Protein AF-A0A923U531-F1 (afdb_monomer)

Mean predicted aligned error: 13.04 Å

Foldseek 3Di:
DDDDDDDDDDDDDDDDDDDPDPDDDDDPDDDPPPVDQLLVVADDFAFFDAADPQFPQWPDWDDDTQAIETAGQQDDPVCDPVNVVVVVVVVVVVVCCCCVPVVDYDDPQSNVRHHHYWYQPQRCGVQWHPDHPPDPDGRTTDGDD

Solvent-accessible surface area (backbone atoms only — not comparable to full-atom values): 9184 Å² total; per-residue (Å²): 142,83,88,83,84,89,80,84,82,87,76,86,86,80,86,78,83,75,77,81,72,75,79,78,86,79,76,76,82,88,65,89,74,72,84,74,60,52,51,82,80,44,76,89,77,67,78,22,86,41,75,73,88,84,49,93,55,56,71,46,73,50,78,51,68,54,35,30,43,33,30,14,85,43,61,54,80,87,67,41,70,64,57,53,50,55,49,44,53,53,51,50,54,54,50,47,43,39,36,74,70,72,21,48,74,73,53,77,43,36,72,71,39,17,25,45,68,38,31,40,37,22,6,62,30,76,55,59,37,90,48,58,53,81,50,96,69,56,83,59,36,54,74,76,130

Structure (mmCIF, N/CA/C/O backbone):
data_AF-A0A923U531-F1
#
_entry.id   AF-A0A923U531-F1
#
loop_
_atom_site.group_PDB
_atom_site.id
_atom_site.type_symbol
_atom_site.label_atom_id
_atom_site.label_alt_id
_atom_site.label_comp_id
_atom_site.label_asym_id
_atom_site.label_entity_id
_atom_site.label_seq_id
_atom_site.pdbx_PDB_ins_code
_atom_site.Cartn_x
_atom_site.Cartn_y
_atom_site.Cartn_z
_atom_site.occupancy
_atom_site.B_iso_or_equiv
_atom_site.auth_seq_id
_atom_site.auth_comp_id
_atom_site.auth_asym_id
_atom_site.auth_atom_id
_atom_site.pdbx_PDB_model_num
ATOM 1 N N . MET A 1 1 ? 35.991 12.040 103.157 1.00 43.31 1 MET A N 1
ATOM 2 C CA . MET A 1 1 ? 36.459 12.701 101.917 1.00 43.31 1 MET A CA 1
ATOM 3 C C . MET A 1 1 ? 36.101 11.845 100.710 1.00 43.31 1 MET A C 1
ATOM 5 O O . MET A 1 1 ? 36.665 10.768 100.588 1.00 43.31 1 MET A O 1
ATOM 9 N N . LYS A 1 2 ? 35.185 12.307 99.848 1.00 39.16 2 LYS A N 1
ATOM 10 C CA . LYS A 1 2 ? 35.191 12.125 98.379 1.00 39.16 2 LYS A CA 1
ATOM 11 C C . LYS A 1 2 ? 33.987 12.882 97.801 1.00 39.16 2 LYS A C 1
ATOM 13 O O . LYS A 1 2 ? 32.860 12.679 98.233 1.00 39.16 2 LYS A O 1
ATOM 18 N N . LYS A 1 3 ? 34.293 13.843 96.927 1.00 40.81 3 LYS A N 1
ATOM 19 C CA . LYS A 1 3 ? 33.394 14.834 96.319 1.00 40.81 3 LYS A CA 1
ATOM 20 C C . LYS A 1 3 ? 32.549 14.170 95.227 1.00 40.81 3 LYS A C 1
ATOM 22 O O . LYS A 1 3 ? 33.110 13.431 94.423 1.00 40.81 3 LYS A O 1
ATOM 27 N N . ILE A 1 4 ? 31.254 14.476 95.163 1.00 44.94 4 ILE A N 1
ATOM 28 C CA . ILE A 1 4 ? 30.408 14.179 93.998 1.00 44.94 4 ILE A CA 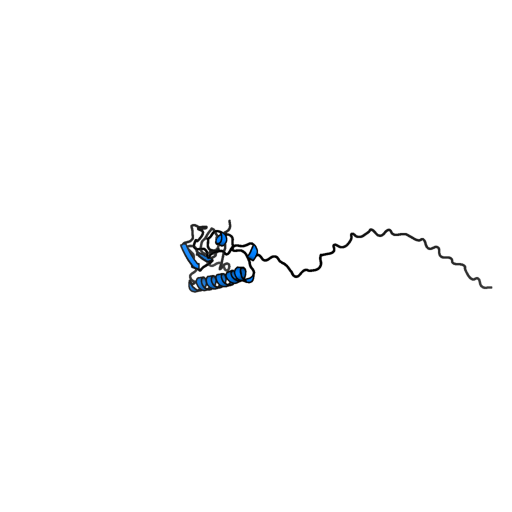1
ATOM 29 C C . ILE A 1 4 ? 30.135 15.506 93.292 1.00 44.94 4 ILE A C 1
ATOM 31 O O . ILE A 1 4 ? 29.686 16.474 93.903 1.00 44.94 4 ILE A O 1
ATOM 35 N N . ILE A 1 5 ? 30.533 15.544 92.025 1.00 45.84 5 ILE A N 1
ATOM 36 C CA . ILE A 1 5 ? 30.546 16.703 91.136 1.00 45.84 5 ILE A CA 1
ATOM 37 C C . ILE A 1 5 ? 29.148 16.887 90.540 1.00 45.84 5 ILE A C 1
ATOM 39 O O . ILE A 1 5 ? 28.542 15.940 90.045 1.00 45.84 5 ILE A O 1
ATOM 43 N N . LEU A 1 6 ? 28.663 18.126 90.602 1.00 40.03 6 LEU A N 1
ATOM 44 C CA . LEU A 1 6 ? 27.442 18.607 89.970 1.00 40.03 6 LEU A CA 1
ATOM 45 C C . LEU A 1 6 ? 27.717 18.826 88.473 1.00 40.03 6 LEU A C 1
ATOM 47 O O . LEU A 1 6 ? 28.625 19.582 88.131 1.00 40.03 6 LEU A O 1
ATOM 51 N N . GLN A 1 7 ? 26.939 18.207 87.584 1.00 46.12 7 GLN A N 1
ATOM 52 C CA . GLN A 1 7 ? 27.017 18.475 86.146 1.00 46.12 7 GLN A CA 1
ATOM 53 C C . GLN A 1 7 ? 25.605 18.579 85.563 1.00 46.12 7 GLN A C 1
ATOM 55 O O . GLN A 1 7 ? 24.989 17.585 85.193 1.00 46.12 7 GLN A O 1
ATOM 60 N N . PHE A 1 8 ? 25.081 19.806 85.519 1.00 40.81 8 PHE A N 1
ATOM 61 C CA . PHE A 1 8 ? 23.862 20.143 84.785 1.00 40.81 8 PHE A CA 1
ATOM 62 C C . PHE A 1 8 ? 24.255 20.583 83.373 1.00 40.81 8 PHE A C 1
ATOM 64 O O . PHE A 1 8 ? 24.895 21.615 83.182 1.00 40.81 8 PHE A O 1
ATOM 71 N N . CYS A 1 9 ? 23.912 19.761 82.384 1.00 39.41 9 CYS A N 1
ATOM 72 C CA . CYS A 1 9 ? 24.160 20.026 80.974 1.00 39.41 9 CYS A CA 1
ATOM 73 C C . CYS A 1 9 ? 23.045 20.932 80.425 1.00 39.41 9 CYS A C 1
ATOM 75 O O . CYS A 1 9 ? 21.890 20.519 80.331 1.00 39.41 9 CYS A O 1
ATOM 77 N N . PHE A 1 10 ? 23.389 22.177 80.089 1.00 41.97 10 PHE A N 1
ATOM 78 C CA . PHE A 1 10 ? 22.538 23.081 79.314 1.00 41.97 10 PHE A CA 1
ATOM 79 C C . PHE A 1 10 ? 22.422 22.543 77.881 1.00 41.97 10 PHE A C 1
ATOM 81 O O . PHE A 1 10 ? 23.427 22.456 77.178 1.00 41.97 10 PHE A O 1
ATOM 88 N N . SER A 1 11 ? 21.213 22.208 77.431 1.00 45.50 11 SER A N 1
ATOM 89 C CA . SER A 1 11 ? 20.944 21.895 76.023 1.00 45.50 11 SER A CA 1
ATOM 90 C C . SER A 1 11 ? 20.055 22.981 75.414 1.00 45.50 11 SER A C 1
ATOM 92 O O . SER A 1 11 ? 18.905 23.169 75.802 1.00 45.50 11 SER A O 1
ATOM 94 N N . LEU A 1 12 ? 20.639 23.738 74.478 1.00 43.97 12 LEU A N 1
ATOM 95 C CA . LEU A 1 12 ? 19.958 24.700 73.612 1.00 43.97 12 LEU A CA 1
ATOM 96 C C . LEU A 1 12 ? 18.953 23.966 72.708 1.00 43.97 12 LEU A C 1
ATOM 98 O O . LEU A 1 12 ? 19.343 23.092 71.934 1.00 43.97 12 LEU A O 1
ATOM 102 N N . LEU A 1 13 ? 17.683 24.372 72.739 1.00 44.56 13 LEU A N 1
ATOM 103 C CA . LEU A 1 13 ? 16.684 23.956 71.753 1.00 44.56 13 LEU A CA 1
ATOM 104 C C . LEU A 1 13 ? 16.818 24.839 70.499 1.00 44.56 13 LEU A C 1
ATOM 106 O O . LEU A 1 13 ? 16.448 26.010 70.518 1.00 44.56 13 LEU A O 1
ATOM 110 N N . SER A 1 14 ? 17.346 24.288 69.405 1.00 50.12 14 SER A N 1
ATOM 111 C CA . SER A 1 14 ? 17.268 24.917 68.078 1.00 50.12 14 SER A CA 1
ATOM 112 C C . SER A 1 14 ? 15.999 24.436 67.374 1.00 50.12 14 SER A C 1
ATOM 114 O O . SER A 1 14 ? 15.865 23.249 67.084 1.00 50.12 14 SER A O 1
ATOM 116 N N . ILE A 1 15 ? 15.057 25.344 67.113 1.00 50.84 15 ILE A N 1
ATOM 117 C CA . ILE A 1 15 ? 13.842 25.053 66.341 1.00 50.84 15 ILE A CA 1
ATOM 118 C C . ILE A 1 15 ? 14.186 25.207 64.856 1.00 50.84 15 ILE A C 1
ATOM 120 O O . ILE A 1 15 ? 14.288 26.322 64.350 1.00 50.84 15 ILE A O 1
ATOM 124 N N . PHE A 1 16 ? 14.363 24.091 64.149 1.00 50.97 16 PHE A N 1
ATOM 125 C CA . PHE A 1 16 ? 14.401 24.085 62.688 1.00 50.97 16 PHE A CA 1
ATOM 126 C C . PHE A 1 16 ? 12.967 24.145 62.157 1.00 50.97 16 PHE A C 1
ATOM 128 O O . PHE A 1 16 ? 12.179 23.220 62.349 1.00 50.97 16 PHE A O 1
ATOM 135 N N . THR A 1 17 ? 12.618 25.233 61.478 1.00 52.94 17 THR A N 1
ATOM 136 C CA . THR A 1 17 ? 11.417 25.298 60.643 1.00 52.94 17 THR A CA 1
ATOM 137 C C . THR A 1 17 ? 11.677 24.466 59.389 1.00 52.94 17 THR A C 1
ATOM 139 O O . THR A 1 17 ? 12.433 24.864 58.506 1.00 52.94 17 THR A O 1
ATOM 142 N N . LEU A 1 18 ? 11.087 23.271 59.321 1.00 56.66 18 LEU A N 1
ATOM 143 C CA . LEU A 1 18 ? 11.082 22.469 58.101 1.00 56.66 18 LEU A CA 1
ATOM 144 C C . LEU A 1 18 ? 10.192 23.163 57.066 1.00 56.66 18 LEU A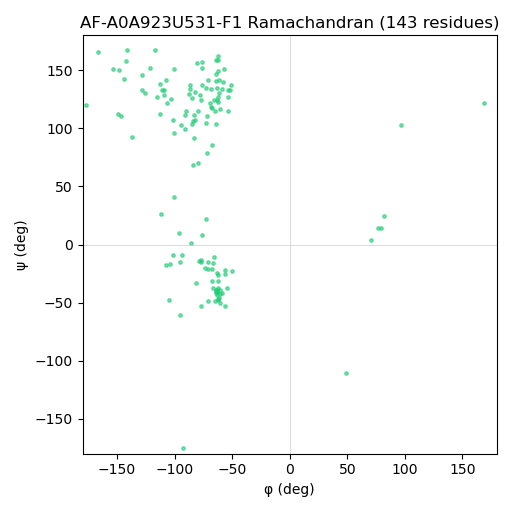 C 1
ATOM 146 O O . LEU A 1 18 ? 9.009 23.399 57.309 1.00 56.66 18 LEU A O 1
ATOM 150 N N . ALA A 1 19 ? 10.775 23.493 55.915 1.00 54.94 19 ALA A N 1
ATOM 151 C CA . ALA A 1 19 ? 10.043 23.954 54.747 1.00 54.94 19 ALA A CA 1
ATOM 152 C C . ALA A 1 19 ? 8.944 22.937 54.398 1.00 54.94 19 ALA A C 1
ATOM 154 O O . ALA A 1 19 ? 9.217 21.745 54.249 1.00 54.94 19 ALA A O 1
ATOM 155 N N . GLN A 1 20 ? 7.703 23.410 54.277 1.00 57.22 20 GLN A N 1
ATOM 156 C CA . GLN A 1 20 ? 6.578 22.596 53.840 1.00 57.22 20 GLN A CA 1
ATOM 157 C C . GLN A 1 20 ? 6.837 22.148 52.398 1.00 57.22 20 GLN A C 1
ATOM 159 O O . GLN A 1 20 ? 6.723 22.929 51.454 1.00 57.22 20 GLN A O 1
ATOM 164 N N . THR A 1 21 ? 7.233 20.889 52.233 1.00 62.19 21 THR A N 1
ATOM 165 C CA . THR A 1 21 ? 7.316 20.251 50.925 1.00 62.19 21 THR A CA 1
ATOM 166 C C . THR A 1 21 ? 5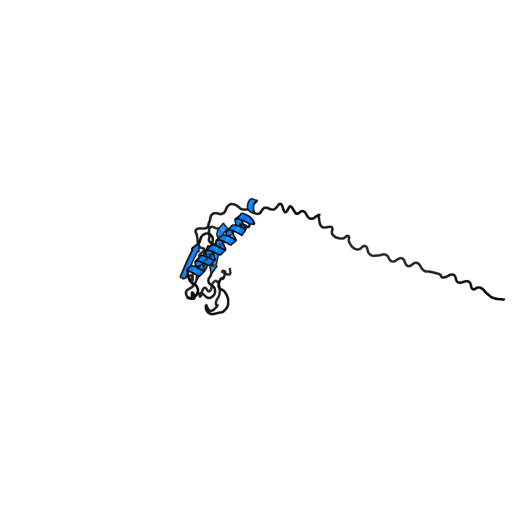.909 20.209 50.334 1.00 62.19 21 THR A C 1
ATOM 168 O O . THR A 1 21 ? 4.951 19.803 50.994 1.00 62.19 21 THR A O 1
ATOM 171 N N . GLY A 1 22 ? 5.767 20.719 49.107 1.00 70.06 22 GLY A N 1
ATOM 172 C CA . GLY A 1 22 ? 4.485 20.798 48.411 1.00 70.06 22 GLY A CA 1
ATOM 173 C C . GLY A 1 22 ? 3.769 19.449 48.416 1.00 70.06 22 GLY A C 1
ATOM 174 O O . GLY A 1 22 ? 4.394 18.405 48.226 1.00 70.06 22 GLY A O 1
ATOM 175 N N . ASN A 1 23 ? 2.460 19.474 48.672 1.00 75.44 23 ASN A N 1
ATOM 176 C CA . ASN A 1 23 ? 1.651 18.263 48.758 1.00 75.44 23 ASN A CA 1
ATOM 177 C C . ASN A 1 23 ? 1.855 17.388 47.506 1.00 75.44 23 ASN A C 1
ATOM 179 O O . ASN A 1 23 ? 1.775 17.912 46.391 1.00 75.44 23 ASN A O 1
ATOM 183 N N . PRO A 1 24 ? 2.081 16.070 47.655 1.00 79.38 24 PRO A N 1
ATOM 184 C CA . PRO A 1 24 ? 2.218 15.181 46.512 1.00 79.38 24 PRO A CA 1
ATOM 185 C C . PRO A 1 24 ? 0.948 15.226 45.659 1.00 79.38 24 PRO A C 1
ATOM 187 O O . PRO A 1 24 ? -0.170 15.150 46.179 1.00 79.38 24 PRO A O 1
ATOM 190 N N . TYR A 1 25 ? 1.126 15.341 44.342 1.00 80.06 25 TYR A N 1
ATOM 191 C CA . TYR A 1 25 ? 0.021 15.263 43.395 1.00 80.06 25 TYR A CA 1
ATOM 192 C C . TYR A 1 25 ? -0.659 13.895 43.524 1.00 80.06 25 TYR A C 1
ATOM 194 O O . TYR A 1 25 ? -0.041 12.854 43.290 1.00 80.06 25 TYR A O 1
ATOM 202 N N . LYS A 1 26 ? -1.933 13.890 43.929 1.00 85.94 26 LYS A N 1
ATOM 203 C CA . LYS A 1 26 ? -2.732 12.667 44.024 1.00 85.94 26 LYS A CA 1
ATOM 204 C C . LYS A 1 26 ? -3.319 12.358 42.656 1.00 85.94 26 LYS A C 1
ATOM 206 O O . LYS A 1 26 ? -4.265 13.015 42.226 1.00 85.94 26 LYS A O 1
ATOM 211 N N . TRP A 1 27 ? -2.768 11.346 41.994 1.00 83.19 27 TRP A N 1
ATOM 212 C CA . TRP A 1 27 ? -3.382 10.782 40.799 1.00 83.19 27 TRP A CA 1
ATOM 213 C C . TRP A 1 27 ? -4.798 10.285 41.126 1.00 83.19 27 TRP A C 1
ATOM 215 O O . TRP A 1 27 ? -5.004 9.707 42.200 1.00 83.19 27 TRP A O 1
ATOM 225 N N . PRO A 1 28 ? -5.782 10.495 40.236 1.00 83.06 28 PRO A N 1
ATOM 226 C CA . PRO A 1 28 ? -7.085 9.865 40.386 1.00 83.06 28 PRO A CA 1
ATOM 227 C C . PRO A 1 28 ? -6.924 8.342 40.438 1.00 83.06 28 PRO A C 1
ATOM 229 O O . PRO A 1 28 ? -5.992 7.782 39.855 1.00 83.06 28 PRO A O 1
ATOM 232 N N . ALA A 1 29 ? -7.840 7.669 41.138 1.00 84.00 29 ALA A N 1
ATOM 233 C CA . ALA A 1 29 ? -7.867 6.213 41.167 1.00 84.00 29 ALA A CA 1
ATOM 234 C C . ALA A 1 29 ? -7.905 5.673 39.731 1.00 84.00 29 ALA A C 1
ATOM 236 O O . ALA A 1 29 ? -8.678 6.163 38.902 1.00 84.00 29 ALA A O 1
ATOM 237 N N . TYR A 1 30 ? -7.054 4.685 39.440 1.00 76.44 30 TYR A N 1
ATOM 238 C CA . TYR A 1 30 ? -7.016 4.043 38.132 1.00 76.44 30 TYR A CA 1
ATOM 239 C C . TYR A 1 30 ? -8.419 3.546 37.771 1.00 76.44 30 TYR A C 1
ATOM 241 O O . TYR A 1 30 ? -8.975 2.674 38.438 1.00 76.44 30 TYR A O 1
ATOM 249 N N . SER A 1 31 ? -8.995 4.129 36.722 1.00 76.00 31 SER A N 1
ATOM 250 C CA . SER A 1 31 ? -10.247 3.667 36.141 1.00 76.00 31 SER A CA 1
ATOM 251 C C . SER A 1 31 ? -9.902 2.868 34.886 1.00 76.00 31 SER A C 1
ATOM 253 O O . SER A 1 31 ? -9.527 3.473 33.879 1.00 76.00 31 SER A O 1
ATOM 255 N N . PRO A 1 32 ? -10.035 1.529 34.898 1.00 70.50 32 PRO A N 1
ATOM 256 C CA . PRO A 1 32 ? -9.832 0.706 33.702 1.00 70.50 32 PRO A CA 1
ATOM 257 C C . PRO A 1 32 ? -10.890 0.981 32.625 1.00 70.50 32 PRO A C 1
ATOM 259 O O . PRO A 1 32 ? -10.753 0.553 31.482 1.00 70.50 32 PRO A O 1
ATOM 262 N N . ASN A 1 33 ? -11.944 1.723 32.973 1.00 64.81 33 ASN A N 1
ATOM 263 C CA . ASN A 1 33 ? -12.993 2.132 32.060 1.00 64.81 33 ASN A CA 1
ATOM 264 C C . ASN A 1 33 ? -12.516 3.331 31.234 1.00 64.81 33 ASN A C 1
ATOM 266 O O . ASN A 1 33 ? -13.007 4.450 31.402 1.00 64.81 33 ASN A O 1
ATOM 270 N N . VAL A 1 34 ? -11.570 3.100 30.323 1.00 61.12 34 VAL A N 1
ATOM 271 C CA . VAL A 1 34 ? -11.330 4.015 29.205 1.00 61.12 34 VAL A CA 1
ATOM 272 C C . VAL A 1 34 ? -12.570 3.934 28.313 1.00 61.12 34 VAL A C 1
ATOM 274 O O . VAL A 1 34 ? -12.640 3.141 27.383 1.00 61.12 34 VAL A O 1
ATOM 277 N N . ARG A 1 35 ? -13.604 4.721 28.633 1.00 63.03 35 ARG A N 1
ATOM 278 C CA . ARG A 1 35 ? -14.885 4.769 27.900 1.00 63.03 35 ARG A CA 1
ATOM 279 C C . ARG A 1 35 ? -14.772 5.464 26.536 1.00 63.03 35 ARG A C 1
ATOM 281 O O . ARG A 1 35 ? -15.756 5.993 26.034 1.00 63.03 35 ARG A O 1
ATOM 288 N N . TYR A 1 36 ? -13.578 5.531 25.957 1.00 68.62 36 TYR A N 1
ATOM 289 C CA . TYR A 1 36 ? -13.363 6.198 24.684 1.00 68.62 36 TYR A CA 1
ATOM 290 C C . TYR A 1 36 ? -13.298 5.158 23.568 1.00 68.62 36 TYR A C 1
ATOM 292 O O . TYR A 1 36 ? -12.264 4.541 23.317 1.00 68.62 36 TYR A O 1
ATOM 300 N N . ASN A 1 37 ? -14.438 4.946 22.917 1.00 72.88 37 ASN A N 1
ATOM 301 C CA . ASN A 1 37 ? -14.556 4.061 21.772 1.00 72.88 37 ASN A CA 1
ATOM 302 C C . ASN A 1 37 ? -14.400 4.874 20.482 1.00 72.88 37 ASN A C 1
ATOM 304 O O . ASN A 1 37 ? -15.330 5.546 20.038 1.00 72.88 37 ASN A O 1
ATOM 308 N N . PHE A 1 38 ? -13.230 4.791 19.845 1.00 71.25 38 PHE A N 1
ATOM 309 C CA . PHE A 1 38 ? -12.955 5.484 18.579 1.00 71.25 38 PHE A CA 1
ATOM 310 C C . PHE A 1 38 ? -13.956 5.133 17.462 1.00 71.25 38 PHE A C 1
ATOM 312 O O . PHE A 1 38 ? -14.128 5.923 16.532 1.00 71.25 38 PHE A O 1
ATOM 319 N N . LYS A 1 39 ? -14.652 3.990 17.552 1.00 72.69 39 LYS A N 1
ATOM 320 C CA . LYS A 1 39 ? -15.676 3.584 16.576 1.00 72.69 39 LYS A CA 1
ATOM 321 C C . LYS A 1 39 ? -16.909 4.485 16.614 1.00 72.69 39 LYS A C 1
ATOM 323 O O . LYS A 1 39 ? -17.514 4.701 15.576 1.00 72.69 39 LYS A O 1
ATOM 328 N N . GLU A 1 40 ? -17.258 5.045 17.771 1.00 78.50 40 GLU A N 1
ATOM 329 C CA . GLU A 1 40 ? -18.440 5.911 17.920 1.00 78.50 40 GLU A CA 1
ATOM 330 C C . GLU A 1 40 ? -18.264 7.270 17.234 1.00 78.50 40 GLU A C 1
ATOM 332 O O . GLU A 1 40 ? -19.243 7.932 16.902 1.00 78.50 40 GLU A O 1
ATOM 337 N N . GLN A 1 41 ? -17.018 7.683 16.991 1.00 76.81 41 GLN A N 1
ATOM 338 C CA . GLN A 1 41 ? -16.695 8.977 16.384 1.00 76.81 41 GLN A CA 1
ATOM 339 C C . GLN A 1 41 ? -16.353 8.883 14.897 1.00 76.81 41 GLN A C 1
ATOM 341 O O . GLN A 1 41 ? -16.191 9.908 14.237 1.00 76.81 41 GLN A O 1
ATOM 346 N N . ASN A 1 42 ? -16.210 7.669 14.364 1.00 72.25 42 ASN A N 1
ATOM 347 C CA . ASN A 1 42 ? -15.781 7.454 12.992 1.00 72.25 42 ASN A CA 1
ATOM 348 C C . ASN A 1 42 ? -16.895 6.788 12.183 1.00 72.25 42 ASN A C 1
ATOM 350 O O . ASN A 1 42 ? -17.380 5.730 12.579 1.00 72.25 42 ASN A O 1
ATOM 354 N N . PRO A 1 43 ? -17.284 7.355 11.029 1.00 76.31 43 PRO A N 1
ATOM 355 C CA . PRO A 1 43 ? -18.251 6.708 10.162 1.00 76.31 43 PRO A CA 1
ATOM 356 C C . PRO A 1 43 ? -17.691 5.389 9.617 1.00 76.31 43 PRO A C 1
ATOM 358 O O . PRO A 1 43 ? -16.475 5.176 9.530 1.00 76.31 43 PRO A O 1
ATOM 361 N N . ASN A 1 44 ? -18.590 4.510 9.180 1.00 81.12 44 ASN A N 1
ATOM 362 C CA . ASN A 1 44 ? -18.195 3.370 8.367 1.00 81.12 44 ASN A CA 1
ATOM 363 C C . ASN A 1 44 ? -17.643 3.892 7.037 1.00 81.12 44 ASN A C 1
ATOM 365 O O . ASN A 1 44 ? -18.359 4.507 6.250 1.00 81.12 44 ASN A O 1
ATOM 369 N N . PHE A 1 45 ? -16.354 3.663 6.803 1.00 82.25 45 PHE A N 1
ATOM 370 C CA . PHE A 1 45 ? -15.708 4.010 5.545 1.00 82.25 45 PHE A CA 1
ATOM 371 C C . PHE A 1 45 ? -15.895 2.859 4.560 1.00 82.25 45 PHE A C 1
ATOM 373 O O . PHE A 1 45 ? -15.685 1.697 4.916 1.00 82.25 45 PHE A O 1
ATOM 380 N N . VAL A 1 46 ? -16.282 3.192 3.333 1.00 88.88 46 VAL A N 1
ATOM 381 C CA . VAL A 1 46 ? -16.312 2.246 2.215 1.00 88.88 46 VAL A CA 1
ATOM 382 C C . VAL A 1 46 ? -14.896 1.996 1.705 1.00 88.88 46 VAL A C 1
ATOM 384 O O . VAL A 1 46 ? -14.033 2.870 1.818 1.00 88.88 46 VAL A O 1
ATOM 387 N N . GLU A 1 47 ? -14.654 0.811 1.140 1.00 90.94 47 GLU A N 1
ATOM 388 C CA . GLU A 1 47 ? -13.355 0.519 0.538 1.00 90.94 47 GLU A CA 1
ATOM 389 C C . GLU A 1 47 ? -13.084 1.504 -0.622 1.00 90.94 47 GLU A C 1
ATOM 391 O O . GL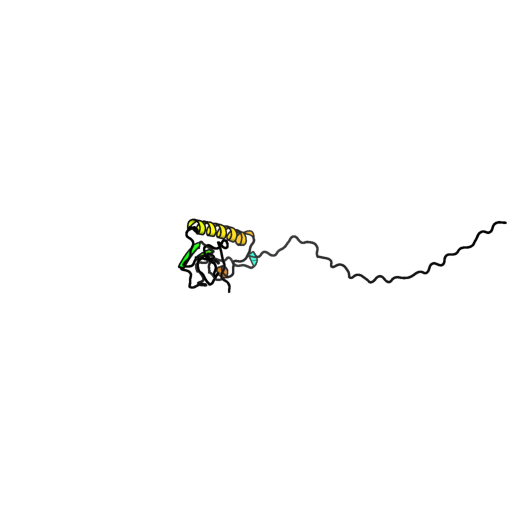U A 1 47 ? -13.953 1.715 -1.476 1.00 90.94 47 GLU A O 1
ATOM 396 N N . PRO A 1 48 ? -11.904 2.145 -0.660 1.00 93.12 48 PRO A N 1
ATOM 397 C CA . PRO A 1 48 ? -11.599 3.158 -1.659 1.00 93.12 48 PRO A CA 1
ATOM 398 C C . PRO A 1 48 ? -11.409 2.559 -3.058 1.00 93.12 48 PRO A C 1
ATOM 400 O O . PRO A 1 48 ? -10.780 1.518 -3.241 1.00 93.12 48 PRO A O 1
ATOM 403 N N . THR A 1 49 ? -11.905 3.266 -4.076 1.00 92.81 49 THR A N 1
ATOM 404 C CA . THR A 1 49 ? -11.810 2.840 -5.484 1.00 92.81 49 THR A CA 1
ATOM 405 C C . THR A 1 49 ? -10.761 3.604 -6.282 1.00 92.81 49 THR A C 1
ATOM 407 O O . THR A 1 49 ? -10.345 3.134 -7.344 1.00 92.81 49 THR A O 1
ATOM 410 N N . LYS A 1 50 ? -10.299 4.754 -5.777 1.00 94.62 50 LYS A N 1
ATOM 411 C CA . LYS A 1 50 ? -9.376 5.651 -6.480 1.00 94.62 50 LYS A CA 1
ATOM 412 C C . LYS A 1 50 ? -7.943 5.472 -5.992 1.00 94.62 50 LYS A C 1
ATOM 414 O O . LYS A 1 50 ? -7.706 5.175 -4.824 1.00 94.62 50 LYS A O 1
ATOM 419 N N . ASN A 1 51 ? -6.989 5.737 -6.874 1.00 92.75 51 ASN A N 1
ATOM 420 C CA . ASN A 1 51 ? -5.577 5.862 -6.526 1.00 92.75 51 ASN A CA 1
ATOM 421 C C . ASN A 1 51 ? -5.178 7.328 -6.663 1.00 92.75 51 ASN A C 1
ATOM 423 O O . ASN A 1 51 ? -5.523 7.977 -7.651 1.00 92.75 51 ASN A O 1
ATOM 427 N N . LEU A 1 52 ? -4.487 7.866 -5.660 1.00 90.25 52 LEU A N 1
ATOM 428 C CA . LEU A 1 52 ? -4.012 9.242 -5.709 1.00 90.25 52 LEU A CA 1
ATOM 429 C C . LEU A 1 52 ? -2.759 9.306 -6.590 1.00 90.25 52 LEU A C 1
ATOM 431 O O . LEU A 1 52 ? -1.816 8.529 -6.408 1.00 90.25 52 LEU A O 1
ATOM 435 N N . ASN A 1 53 ? -2.749 10.214 -7.569 1.00 88.69 53 ASN A N 1
ATOM 436 C CA . ASN A 1 53 ? -1.605 10.380 -8.458 1.00 88.69 53 ASN A CA 1
ATOM 437 C C . ASN A 1 53 ? -0.538 11.289 -7.837 1.00 88.69 53 ASN A C 1
ATOM 439 O O . ASN A 1 53 ? -0.311 12.407 -8.284 1.00 88.69 53 ASN A O 1
ATOM 44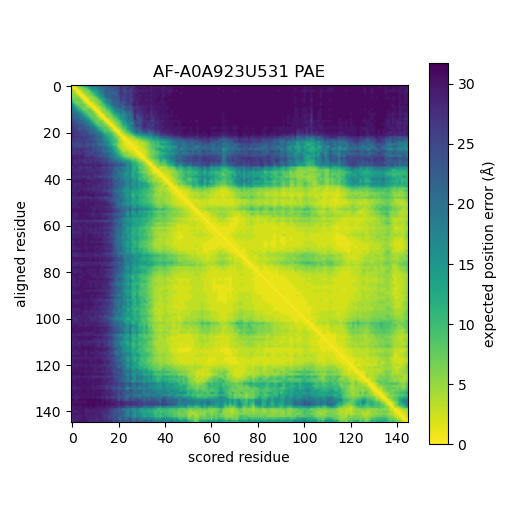3 N N . ASP A 1 54 ? 0.099 10.797 -6.782 1.00 86.19 54 ASP A N 1
ATOM 444 C CA . ASP A 1 54 ? 1.107 11.547 -6.030 1.00 86.19 54 ASP A CA 1
ATOM 445 C C . ASP A 1 54 ? 2.480 11.613 -6.713 1.00 86.19 54 ASP A C 1
ATOM 447 O O . ASP A 1 54 ? 3.358 12.352 -6.277 1.00 86.19 54 ASP A O 1
ATOM 451 N N . CYS A 1 55 ? 2.707 10.790 -7.739 1.00 87.12 55 CYS A N 1
ATOM 452 C CA . CYS A 1 55 ? 4.020 10.638 -8.341 1.00 87.12 55 CYS A CA 1
ATOM 453 C C . CYS A 1 55 ? 3.913 10.314 -9.834 1.00 87.12 55 CYS A C 1
ATOM 455 O O . CYS A 1 55 ? 3.481 9.213 -10.185 1.00 87.12 55 CYS A O 1
ATOM 457 N N . PRO A 1 56 ? 4.327 11.233 -10.724 1.00 88.75 56 PRO A N 1
ATOM 458 C CA . PRO A 1 56 ? 4.153 11.069 -12.168 1.00 88.75 56 PRO A CA 1
ATOM 459 C C . PRO A 1 56 ? 5.059 9.989 -12.778 1.00 88.75 56 PRO A C 1
ATOM 461 O O . PRO A 1 56 ? 4.826 9.559 -13.899 1.00 88.75 56 PRO A O 1
ATOM 464 N N . GLN A 1 57 ? 6.090 9.543 -12.056 1.00 89.56 57 GLN A N 1
ATOM 465 C CA . GLN A 1 57 ? 7.056 8.537 -12.517 1.00 89.56 57 GLN A CA 1
ATOM 466 C C . GLN A 1 57 ? 6.603 7.090 -12.278 1.00 89.56 57 GLN A C 1
ATOM 468 O O . GLN A 1 57 ? 7.361 6.158 -12.555 1.00 89.56 57 GLN A O 1
ATOM 473 N N . VAL A 1 58 ? 5.405 6.883 -11.723 1.00 92.25 58 VAL A N 1
ATOM 474 C CA . VAL A 1 58 ? 4.856 5.539 -11.535 1.00 92.25 58 VAL A CA 1
ATOM 475 C C . VAL A 1 58 ? 4.589 4.912 -12.897 1.00 92.25 58 VAL A C 1
ATOM 477 O O . VAL A 1 58 ? 3.850 5.464 -13.706 1.00 92.25 58 VAL A O 1
ATOM 480 N N . VAL A 1 59 ? 5.179 3.740 -13.129 1.00 92.75 59 VAL A N 1
ATOM 481 C CA . VAL A 1 59 ? 5.023 2.977 -14.379 1.00 92.75 59 VAL A CA 1
ATOM 482 C C . VAL A 1 59 ? 4.162 1.733 -14.201 1.00 92.75 59 VAL A C 1
ATOM 484 O O . VAL A 1 59 ? 3.700 1.161 -15.183 1.00 92.75 59 VAL A O 1
ATOM 487 N N . GLY A 1 60 ? 3.961 1.288 -12.960 1.00 92.31 60 GLY A N 1
ATOM 488 C CA . GLY A 1 60 ? 3.156 0.115 -12.665 1.00 92.31 60 GLY A CA 1
ATOM 489 C C . GLY A 1 60 ? 2.546 0.167 -11.275 1.00 92.31 60 GLY A C 1
ATOM 490 O O . GLY A 1 60 ? 3.088 0.783 -10.351 1.00 92.31 60 GLY A O 1
ATOM 491 N N . GLU A 1 61 ? 1.390 -0.475 -11.156 1.00 94.62 61 GLU A N 1
ATOM 492 C CA . GLU A 1 61 ? 0.639 -0.557 -9.916 1.00 94.62 61 GLU A CA 1
ATOM 493 C C . GLU A 1 61 ? -0.149 -1.865 -9.804 1.00 94.62 61 GLU A C 1
ATOM 495 O O . GLU A 1 61 ? -0.588 -2.433 -10.803 1.00 94.62 61 GLU A O 1
ATOM 500 N N . VAL A 1 62 ? -0.339 -2.329 -8.570 1.00 95.19 62 VAL A N 1
ATOM 501 C CA . VAL A 1 62 ? -1.256 -3.415 -8.207 1.00 95.19 62 VAL A CA 1
ATOM 502 C C . VAL A 1 62 ? -2.179 -2.897 -7.119 1.00 95.19 62 VAL A C 1
ATOM 504 O O . VAL A 1 62 ? -1.728 -2.334 -6.124 1.00 95.19 62 VAL A O 1
ATOM 507 N N . ASN A 1 63 ? -3.476 -3.100 -7.307 1.00 95.31 63 ASN A N 1
ATOM 508 C CA . ASN A 1 63 ? -4.508 -2.623 -6.399 1.00 95.31 63 ASN A CA 1
ATOM 509 C C . ASN A 1 63 ? -5.149 -3.811 -5.697 1.00 95.31 63 ASN A C 1
ATOM 511 O O . ASN A 1 63 ? -5.531 -4.775 -6.358 1.00 95.31 63 ASN A O 1
ATOM 515 N N . ASP A 1 64 ? -5.308 -3.715 -4.382 1.00 95.88 64 ASP A N 1
ATOM 516 C CA . ASP A 1 64 ? -6.050 -4.700 -3.607 1.00 95.88 64 ASP A CA 1
ATOM 517 C C . ASP A 1 64 ? -6.753 -4.013 -2.436 1.00 95.88 64 ASP A C 1
ATOM 519 O O . ASP A 1 64 ? -6.118 -3.531 -1.492 1.00 95.88 64 ASP A O 1
ATOM 523 N N . ARG A 1 65 ? -8.086 -3.956 -2.519 1.00 94.69 65 ARG A N 1
ATOM 524 C CA . ARG A 1 65 ? -8.975 -3.383 -1.498 1.00 94.69 65 ARG A CA 1
ATOM 525 C C . ARG A 1 65 ? -8.507 -1.994 -1.035 1.00 94.69 65 ARG A C 1
ATOM 527 O O . ARG A 1 65 ? -8.569 -1.049 -1.823 1.00 94.69 65 ARG A O 1
ATOM 534 N N . TRP A 1 66 ? -8.029 -1.863 0.206 1.00 94.62 66 TRP A N 1
ATOM 535 C CA . TRP A 1 66 ? -7.645 -0.590 0.828 1.00 94.62 66 TRP A CA 1
ATOM 536 C C . TRP A 1 66 ? -6.276 -0.069 0.389 1.00 94.62 66 TRP A C 1
ATOM 538 O O . TRP A 1 66 ? -5.985 1.106 0.617 1.00 94.62 66 TRP A O 1
ATOM 548 N N . PHE A 1 67 ? -5.450 -0.900 -0.250 1.00 95.00 67 PHE A N 1
ATOM 549 C CA . PHE A 1 67 ? -4.063 -0.576 -0.569 1.00 95.00 67 PHE A CA 1
ATOM 550 C C . PHE A 1 67 ? -3.768 -0.636 -2.068 1.00 95.00 67 PHE A C 1
ATOM 552 O O . PHE A 1 67 ? -4.378 -1.378 -2.839 1.00 95.00 67 PHE A O 1
ATOM 559 N N . THR A 1 68 ? -2.794 0.165 -2.483 1.00 95.06 68 THR A N 1
ATOM 560 C CA . THR A 1 68 ? -2.190 0.114 -3.814 1.00 95.06 68 THR A CA 1
ATOM 561 C C . THR A 1 68 ? -0.678 0.027 -3.666 1.00 95.06 68 THR A C 1
ATOM 563 O O . THR A 1 68 ? -0.088 0.769 -2.882 1.00 95.06 68 THR A O 1
ATOM 566 N N . PHE A 1 69 ? -0.049 -0.888 -4.395 1.00 94.19 69 PHE A N 1
ATOM 567 C CA . PHE A 1 69 ? 1.399 -1.014 -4.475 1.00 94.19 69 PHE A CA 1
ATOM 568 C C . PHE A 1 69 ? 1.875 -0.433 -5.804 1.00 94.19 69 PHE A C 1
ATOM 570 O O . PHE A 1 69 ? 1.393 -0.858 -6.850 1.00 94.19 69 PHE A O 1
ATOM 577 N N . ARG A 1 70 ? 2.805 0.525 -5.786 1.00 93.38 70 ARG A N 1
ATOM 578 C CA . ARG A 1 70 ? 3.236 1.283 -6.973 1.00 93.38 70 ARG A CA 1
ATOM 579 C C . ARG A 1 70 ? 4.757 1.263 -7.118 1.00 93.38 70 ARG A C 1
ATOM 581 O O . ARG A 1 70 ? 5.479 1.279 -6.123 1.00 93.38 70 ARG A O 1
ATOM 588 N N . TRP A 1 71 ? 5.259 1.245 -8.350 1.00 92.19 71 TRP A N 1
ATOM 589 C CA . TRP A 1 71 ? 6.699 1.253 -8.638 1.00 92.19 71 TRP A CA 1
ATOM 590 C C . TRP A 1 71 ? 7.053 2.102 -9.862 1.00 92.19 71 TRP A C 1
ATOM 592 O O . TRP A 1 71 ? 6.219 2.365 -10.732 1.00 92.19 71 TRP A O 1
ATOM 602 N N . GLY A 1 72 ? 8.312 2.535 -9.912 1.00 90.75 72 GLY A N 1
ATOM 603 C CA . GLY A 1 72 ? 8.919 3.230 -11.044 1.00 90.75 72 GLY A CA 1
ATOM 604 C C . GLY A 1 72 ? 9.635 2.283 -12.011 1.00 90.75 72 GLY A C 1
ATOM 605 O O . GLY A 1 72 ? 9.598 1.060 -11.874 1.00 90.75 72 GLY A O 1
ATOM 606 N N . LYS A 1 73 ? 10.304 2.861 -13.013 1.00 90.25 73 LYS A N 1
ATOM 607 C CA . LYS A 1 73 ? 10.956 2.134 -14.121 1.00 90.25 73 LYS A CA 1
ATOM 608 C C . LYS A 1 73 ? 11.986 1.076 -13.701 1.00 90.25 73 LYS A C 1
ATOM 610 O O . LYS A 1 73 ? 12.204 0.128 -14.446 1.00 90.25 73 LYS A O 1
ATOM 615 N N . ASN A 1 74 ? 12.592 1.207 -12.522 1.00 88.38 74 ASN A N 1
ATOM 616 C CA . ASN A 1 74 ? 13.666 0.334 -12.045 1.00 88.38 74 ASN A CA 1
ATOM 617 C C . ASN A 1 74 ? 13.147 -0.723 -11.054 1.00 88.38 74 ASN A C 1
ATOM 619 O O . ASN A 1 74 ? 13.776 -0.991 -10.031 1.00 88.38 74 ASN A O 1
ATOM 623 N N . ARG A 1 75 ? 11.972 -1.317 -11.306 1.00 87.38 75 ARG A N 1
ATOM 624 C CA . ARG A 1 75 ? 11.478 -2.428 -10.478 1.00 87.38 75 ARG A CA 1
ATOM 625 C C . ARG A 1 75 ? 12.437 -3.614 -10.577 1.00 87.38 75 ARG A C 1
ATOM 627 O O . ARG A 1 75 ? 12.665 -4.159 -11.654 1.00 87.38 75 ARG A O 1
ATOM 634 N N . ARG A 1 76 ? 12.946 -4.055 -9.427 1.00 84.19 76 ARG A N 1
ATOM 635 C CA . ARG A 1 76 ? 13.833 -5.217 -9.342 1.00 84.19 76 ARG A CA 1
ATOM 636 C C . ARG A 1 76 ? 13.073 -6.506 -9.669 1.00 84.19 76 ARG A C 1
ATOM 638 O O . ARG A 1 76 ? 11.997 -6.750 -9.125 1.00 84.19 76 ARG A O 1
ATOM 645 N N . SER A 1 77 ? 13.659 -7.356 -10.512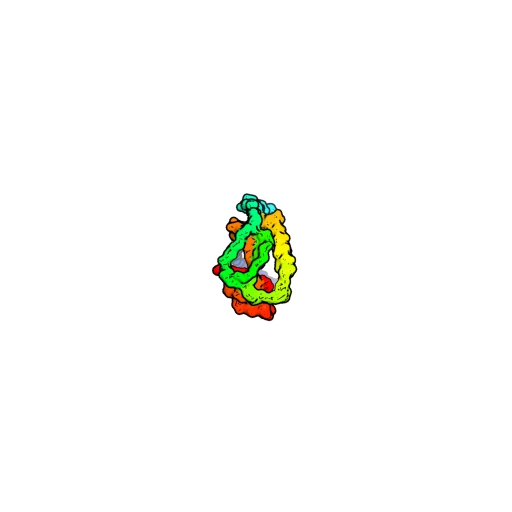 1.00 83.75 77 SER A N 1
ATOM 646 C CA . SER A 1 77 ? 13.053 -8.618 -10.977 1.00 83.75 77 SER A CA 1
ATOM 647 C C . SER A 1 77 ? 12.802 -9.638 -9.862 1.00 83.75 77 SER A C 1
ATOM 649 O O . SER A 1 77 ? 11.909 -10.471 -9.981 1.00 83.75 77 SER A O 1
ATOM 651 N N . THR A 1 78 ? 13.542 -9.555 -8.754 1.00 85.62 78 THR A N 1
ATOM 652 C CA . THR A 1 78 ? 13.325 -10.395 -7.564 1.00 85.62 78 THR A CA 1
ATOM 653 C C . THR A 1 78 ? 12.007 -10.088 -6.854 1.00 85.62 78 THR A C 1
ATOM 655 O O . THR A 1 78 ? 11.511 -10.920 -6.098 1.00 85.62 78 THR A O 1
ATOM 658 N N . ILE A 1 79 ? 11.433 -8.901 -7.076 1.00 87.06 79 ILE A N 1
ATOM 659 C CA . ILE A 1 79 ? 10.118 -8.525 -6.559 1.00 87.06 79 ILE A CA 1
ATOM 660 C C . ILE A 1 79 ? 9.072 -9.079 -7.522 1.00 87.06 79 ILE A C 1
ATOM 662 O O . ILE A 1 79 ? 8.726 -8.442 -8.520 1.00 87.06 79 ILE A O 1
ATOM 666 N N . SER A 1 80 ? 8.593 -10.288 -7.245 1.00 90.75 80 SER A N 1
ATOM 667 C CA . SER A 1 80 ? 7.562 -10.942 -8.050 1.00 90.75 80 SER A CA 1
ATOM 668 C C . SER A 1 80 ? 6.174 -10.356 -7.778 1.00 90.75 80 SER A C 1
ATOM 670 O O . SER A 1 80 ? 5.907 -9.813 -6.704 1.00 90.75 80 SER A O 1
ATOM 672 N N . ASP A 1 81 ? 5.255 -10.507 -8.733 1.00 91.94 81 ASP A N 1
ATOM 673 C CA . ASP A 1 81 ? 3.857 -10.097 -8.534 1.00 91.94 81 ASP A CA 1
ATOM 674 C C . ASP A 1 81 ? 3.193 -10.880 -7.393 1.00 91.94 81 ASP A C 1
ATOM 676 O O . ASP A 1 81 ? 2.365 -10.339 -6.663 1.00 91.94 81 ASP A O 1
ATOM 680 N N . LEU A 1 82 ? 3.607 -12.135 -7.179 1.00 93.50 82 LEU A N 1
ATOM 681 C CA . LEU A 1 82 ? 3.159 -12.941 -6.045 1.00 93.50 82 LEU A CA 1
ATOM 682 C C . LEU A 1 82 ? 3.601 -12.333 -4.707 1.00 93.50 82 LEU A C 1
ATOM 684 O O . LEU A 1 82 ? 2.806 -12.292 -3.772 1.00 93.50 82 LEU A O 1
ATOM 688 N N . ALA A 1 83 ? 4.836 -11.829 -4.615 1.00 92.25 83 ALA A N 1
ATOM 689 C CA . ALA A 1 83 ? 5.316 -11.157 -3.410 1.00 92.25 83 ALA A CA 1
ATOM 690 C C . ALA A 1 83 ? 4.501 -9.887 -3.118 1.00 92.25 83 ALA A C 1
ATOM 692 O O . ALA A 1 83 ? 4.081 -9.678 -1.981 1.00 92.25 83 ALA A O 1
ATOM 693 N N . ILE A 1 84 ? 4.211 -9.086 -4.151 1.00 93.75 84 ILE A N 1
ATOM 694 C CA . ILE A 1 84 ? 3.366 -7.886 -4.036 1.00 93.75 84 ILE A CA 1
ATOM 695 C C . ILE A 1 84 ? 1.951 -8.265 -3.585 1.00 93.75 84 ILE A C 1
ATOM 697 O O . ILE A 1 84 ? 1.409 -7.655 -2.666 1.00 93.75 84 ILE A O 1
ATOM 701 N N . LYS A 1 85 ? 1.359 -9.301 -4.184 1.00 95.38 85 LYS A N 1
ATOM 702 C CA . LYS A 1 85 ? 0.018 -9.771 -3.824 1.00 95.38 85 LYS A CA 1
ATOM 703 C C . LYS A 1 85 ? -0.048 -10.258 -2.375 1.00 95.38 85 LYS A C 1
ATOM 705 O O . LYS A 1 85 ? -0.939 -9.850 -1.640 1.00 95.38 85 LYS A O 1
ATOM 710 N N . ASN A 1 86 ? 0.905 -11.088 -1.952 1.00 95.38 86 ASN A N 1
ATOM 711 C CA . ASN A 1 86 ? 0.960 -11.600 -0.581 1.00 95.38 86 ASN A CA 1
ATOM 712 C C . ASN A 1 86 ? 1.146 -10.471 0.439 1.00 95.38 86 ASN A C 1
ATOM 714 O O . ASN A 1 86 ? 0.541 -10.500 1.510 1.00 95.38 86 ASN A O 1
ATOM 718 N N . LEU A 1 87 ? 1.946 -9.459 0.093 1.00 94.06 87 LEU A N 1
ATOM 719 C CA . LEU A 1 87 ? 2.101 -8.263 0.908 1.00 94.06 87 LEU A CA 1
ATOM 720 C C . LEU A 1 87 ? 0.769 -7.525 1.077 1.00 94.06 87 LEU A C 1
ATOM 722 O O . LEU A 1 87 ? 0.387 -7.211 2.201 1.00 94.06 87 LEU A O 1
ATOM 726 N N . LEU A 1 88 ? 0.064 -7.255 -0.023 1.00 95.62 88 LEU A N 1
ATOM 727 C CA . LEU A 1 88 ? -1.203 -6.528 0.016 1.00 95.62 88 LEU A CA 1
ATOM 728 C C . LEU A 1 88 ? -2.282 -7.281 0.805 1.00 95.62 88 LEU A C 1
ATOM 730 O O . LEU A 1 88 ? -2.980 -6.656 1.600 1.00 95.62 88 LEU A O 1
ATOM 734 N N . ILE A 1 89 ? -2.355 -8.611 0.667 1.00 96.94 89 ILE A N 1
ATOM 735 C CA . ILE A 1 89 ? -3.244 -9.458 1.479 1.00 96.94 89 ILE A CA 1
ATOM 736 C C . ILE A 1 89 ? -2.956 -9.241 2.965 1.00 96.94 89 ILE A C 1
ATOM 738 O O . ILE A 1 89 ? -3.855 -8.882 3.723 1.00 96.94 89 ILE A O 1
ATOM 742 N N . ARG A 1 90 ? -1.685 -9.367 3.371 1.00 96.00 90 ARG A N 1
ATOM 743 C CA . ARG A 1 90 ? -1.295 -9.188 4.772 1.00 96.00 90 ARG A CA 1
ATOM 744 C C . ARG A 1 90 ? -1.626 -7.788 5.292 1.00 96.00 90 ARG A C 1
ATOM 746 O O . ARG A 1 90 ? -2.129 -7.646 6.401 1.00 96.00 90 ARG A O 1
ATOM 753 N N . MET A 1 91 ? -1.373 -6.755 4.493 1.00 94.12 91 MET A N 1
ATOM 754 C CA . MET A 1 91 ? -1.696 -5.379 4.868 1.00 94.12 91 MET A CA 1
ATOM 755 C C 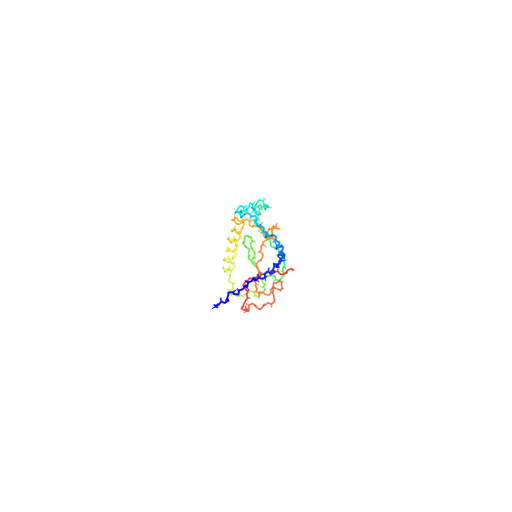. MET A 1 91 ? -3.202 -5.155 5.021 1.00 94.12 91 MET A C 1
ATOM 757 O O . MET A 1 91 ? -3.620 -4.469 5.950 1.00 94.12 91 MET A O 1
ATOM 761 N N . ASN A 1 92 ? -4.019 -5.739 4.143 1.00 95.31 92 ASN A N 1
ATOM 762 C CA . ASN A 1 92 ? -5.474 -5.675 4.248 1.00 95.31 92 ASN A CA 1
ATOM 763 C C . ASN A 1 92 ? -5.991 -6.385 5.510 1.00 95.31 92 ASN A C 1
ATOM 765 O O . ASN A 1 92 ? -6.895 -5.857 6.159 1.00 95.31 92 ASN A O 1
ATOM 769 N N . ASP A 1 93 ? -5.404 -7.523 5.887 1.00 96.19 93 ASP A N 1
ATOM 770 C CA . ASP A 1 93 ? -5.761 -8.248 7.114 1.00 96.19 93 ASP A CA 1
ATOM 771 C C . ASP A 1 93 ? -5.420 -7.436 8.373 1.00 96.19 93 ASP A C 1
ATOM 773 O O . ASP A 1 93 ? -6.279 -7.224 9.236 1.00 96.19 93 ASP A O 1
ATOM 777 N N . ASP A 1 94 ? -4.197 -6.904 8.449 1.00 94.75 94 ASP A N 1
ATOM 778 C CA . ASP A 1 94 ? -3.754 -6.082 9.581 1.00 94.75 94 ASP A CA 1
ATOM 779 C C . ASP A 1 94 ? -4.589 -4.787 9.678 1.00 94.75 94 ASP A C 1
ATOM 781 O O . ASP A 1 94 ? -5.034 -4.387 10.759 1.00 94.75 94 ASP A O 1
ATOM 785 N N . PHE A 1 95 ? -4.891 -4.153 8.541 1.00 92.19 95 PHE A N 1
ATOM 786 C CA . PHE A 1 95 ? -5.717 -2.947 8.498 1.00 92.19 95 PHE A CA 1
ATOM 787 C C . PHE A 1 95 ? -7.171 -3.212 8.908 1.00 92.19 95 PHE A C 1
ATOM 789 O O . PHE A 1 95 ? -7.775 -2.403 9.621 1.00 92.19 95 PHE A O 1
ATOM 796 N N . ALA A 1 96 ? -7.729 -4.362 8.520 1.00 91.75 96 ALA A N 1
ATOM 797 C CA . ALA A 1 96 ? -9.041 -4.793 8.979 1.00 91.75 96 ALA A CA 1
ATOM 798 C C . ALA A 1 96 ? -9.052 -5.009 10.498 1.00 91.75 96 ALA A C 1
ATOM 800 O O . ALA A 1 96 ? -9.997 -4.575 11.156 1.00 91.75 96 ALA A O 1
ATOM 801 N N . TYR A 1 97 ? -8.003 -5.598 11.079 1.00 91.81 97 TYR A N 1
ATOM 802 C CA . TYR A 1 97 ? -7.885 -5.744 12.532 1.00 91.81 97 TYR A CA 1
ATOM 803 C C . TYR A 1 97 ? -7.842 -4.382 13.243 1.00 91.81 97 TYR A C 1
ATOM 805 O O . TYR A 1 97 ? -8.605 -4.144 14.186 1.00 91.81 97 TYR A O 1
ATOM 813 N N . PHE A 1 98 ? -7.023 -3.443 12.759 1.00 88.88 98 PHE A N 1
ATOM 814 C CA . PHE A 1 98 ? -6.926 -2.100 13.340 1.00 88.88 98 PHE A CA 1
ATOM 815 C C . PHE A 1 98 ? -8.263 -1.359 13.332 1.00 88.88 98 PHE A C 1
ATOM 817 O O . PHE A 1 98 ? -8.644 -0.750 14.333 1.00 88.88 98 PHE A O 1
ATOM 824 N N . ARG A 1 99 ? -9.022 -1.457 12.242 1.00 87.06 99 ARG A N 1
ATOM 825 C CA . ARG A 1 99 ? -10.328 -0.799 12.133 1.00 87.06 99 ARG A CA 1
ATOM 826 C C . ARG A 1 99 ? -11.417 -1.532 12.911 1.00 87.06 99 ARG A C 1
ATOM 828 O O . ARG A 1 99 ? -12.101 -0.938 13.742 1.00 87.06 99 ARG A O 1
ATOM 835 N N . ASN A 1 100 ? -11.570 -2.828 12.671 1.00 86.56 100 ASN A N 1
ATOM 836 C CA . ASN A 1 100 ? -12.728 -3.588 13.137 1.00 86.56 100 ASN A CA 1
ATOM 837 C C . ASN A 1 100 ? -12.5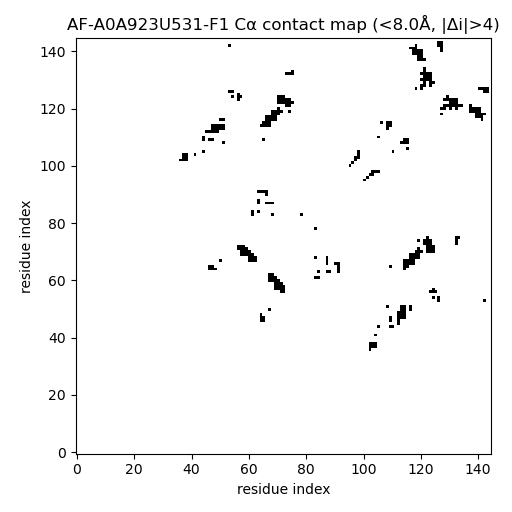96 -4.008 14.600 1.00 86.56 100 ASN A C 1
ATOM 839 O O . ASN A 1 100 ? -13.598 -4.039 15.314 1.00 86.56 100 ASN A O 1
ATOM 843 N N . VAL A 1 101 ? -11.377 -4.292 15.068 1.00 87.19 101 VAL A N 1
ATOM 844 C CA . VAL A 1 101 ? -11.117 -4.699 16.454 1.00 87.19 101 VAL A CA 1
ATOM 845 C C . VAL A 1 101 ? -10.718 -3.485 17.280 1.00 87.19 101 VAL A C 1
ATOM 847 O O . VAL A 1 101 ? -11.470 -3.110 18.181 1.00 87.19 101 VAL A O 1
ATOM 850 N N . MET A 1 102 ? -9.617 -2.815 16.920 1.00 83.56 102 MET A N 1
ATOM 851 C CA . MET A 1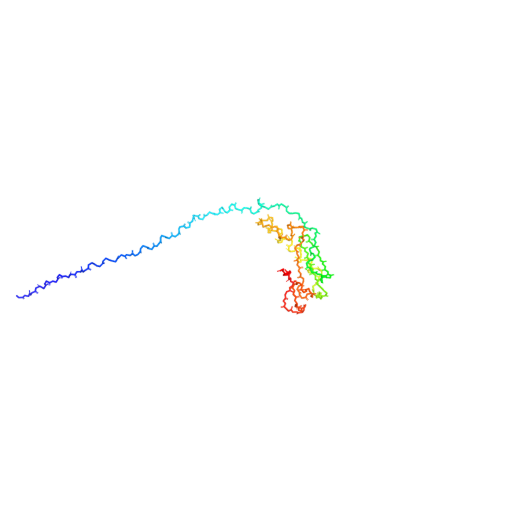 102 ? -9.073 -1.700 17.715 1.00 83.56 102 MET A CA 1
ATOM 852 C C . MET A 1 102 ? -9.838 -0.378 17.554 1.00 83.56 102 MET A C 1
ATOM 854 O O . MET A 1 102 ? -9.684 0.524 18.373 1.00 83.56 102 MET A O 1
ATOM 858 N N . GLY A 1 103 ? -10.681 -0.250 16.526 1.00 83.19 103 GLY A N 1
ATOM 859 C CA . GLY A 1 103 ? -11.487 0.950 16.297 1.00 83.19 103 GLY A CA 1
ATOM 860 C C . GLY A 1 103 ? -10.718 2.131 15.718 1.00 83.19 103 GLY A C 1
ATOM 861 O O . GLY A 1 103 ? -11.229 3.248 15.740 1.00 83.19 103 GLY A O 1
ATOM 862 N N . TRP A 1 104 ? -9.503 1.916 15.212 1.00 84.81 104 TRP A N 1
ATOM 863 C CA . TRP A 1 104 ? -8.712 2.995 14.633 1.00 84.81 104 TRP A CA 1
ATOM 864 C C . TRP A 1 104 ? -9.394 3.576 13.386 1.00 84.81 104 TRP A C 1
ATOM 866 O O . TRP A 1 104 ? -9.959 2.830 12.575 1.00 84.81 104 TRP A O 1
ATOM 876 N N . PRO A 1 105 ? -9.352 4.909 13.207 1.00 86.00 105 PRO A N 1
ATOM 877 C CA . PRO A 1 105 ? -9.905 5.550 12.024 1.00 86.00 105 PRO A CA 1
ATOM 878 C C . PRO A 1 105 ? -9.189 5.087 10.752 1.00 86.00 105 PRO A C 1
ATOM 880 O O . PRO A 1 105 ? -8.046 4.634 10.779 1.00 86.00 105 PRO A O 1
ATOM 883 N N . ALA A 1 106 ? -9.858 5.248 9.607 1.00 86.81 106 ALA A N 1
ATOM 884 C CA . ALA A 1 106 ? -9.196 5.091 8.314 1.00 86.81 106 ALA A CA 1
ATOM 885 C C . ALA A 1 106 ? -8.093 6.144 8.179 1.00 86.81 106 ALA A C 1
ATOM 887 O O . ALA A 1 106 ? -8.215 7.262 8.694 1.00 86.81 106 ALA A O 1
ATOM 888 N N . ASP A 1 107 ? -7.042 5.801 7.443 1.00 87.12 107 ASP A N 1
ATOM 889 C CA . ASP A 1 107 ? -6.003 6.755 7.098 1.00 87.12 107 ASP A CA 1
ATOM 890 C C . ASP A 1 107 ? -6.574 7.909 6.249 1.00 87.12 107 ASP A C 1
ATOM 892 O O . ASP A 1 107 ? -7.657 7.827 5.662 1.00 87.12 107 ASP A O 1
ATOM 896 N N . LYS A 1 108 ? -5.840 9.023 6.169 1.00 88.81 108 LYS A N 1
ATOM 897 C CA . LYS A 1 108 ? -6.295 10.228 5.459 1.00 88.81 108 LYS A CA 1
ATOM 898 C C . LYS A 1 108 ? -6.697 9.955 4.003 1.00 88.81 108 LYS A C 1
ATOM 900 O O . LYS A 1 108 ? -7.653 10.575 3.546 1.00 88.81 108 LYS A O 1
ATOM 905 N N . ARG A 1 109 ? -6.001 9.067 3.285 1.00 89.81 109 ARG A N 1
ATOM 906 C CA . ARG A 1 109 ? -6.315 8.745 1.885 1.00 89.81 109 ARG A CA 1
ATOM 907 C C . ARG A 1 109 ? -7.614 7.957 1.814 1.00 89.81 109 ARG A C 1
ATOM 909 O O . ARG A 1 109 ? -8.518 8.381 1.093 1.00 89.81 109 ARG A O 1
ATOM 916 N N . ALA A 1 110 ? -7.756 6.914 2.630 1.00 90.06 110 ALA A N 1
ATOM 917 C CA . ALA A 1 110 ? -8.965 6.096 2.661 1.00 90.06 110 ALA A CA 1
ATOM 918 C C . ALA A 1 110 ? -10.216 6.905 3.033 1.00 90.06 110 ALA A C 1
ATOM 920 O O . ALA A 1 110 ? -11.256 6.759 2.392 1.00 90.06 110 ALA A O 1
ATOM 921 N N . ARG A 1 111 ? -10.106 7.846 3.983 1.00 88.94 111 ARG A N 1
ATOM 922 C CA . ARG A 1 111 ? -11.208 8.772 4.321 1.00 88.94 111 ARG A CA 1
ATOM 923 C C . ARG A 1 111 ? -11.626 9.676 3.157 1.00 88.94 111 ARG A C 1
ATOM 925 O O . ARG A 1 111 ? -12.773 10.098 3.104 1.00 88.94 111 ARG A O 1
ATOM 932 N N . ASN A 1 112 ? -10.714 9.941 2.225 1.00 90.56 112 ASN A N 1
ATOM 933 C CA . ASN A 1 112 ? -10.954 10.736 1.022 1.00 90.56 112 ASN A CA 1
ATOM 934 C C . ASN A 1 112 ? -11.286 9.869 -0.212 1.00 90.56 112 ASN A C 1
ATOM 936 O O . ASN A 1 112 ? -11.314 10.381 -1.331 1.00 90.56 112 ASN A O 1
ATOM 940 N N . GLY A 1 113 ? -11.517 8.562 -0.034 1.00 91.56 113 GLY A N 1
ATOM 941 C CA . GLY A 1 113 ? -11.851 7.631 -1.116 1.00 91.56 113 GLY A CA 1
ATOM 942 C C . GLY A 1 113 ? -10.656 7.146 -1.945 1.00 91.56 113 GLY A C 1
ATOM 943 O O . GLY A 1 113 ? -10.860 6.572 -3.018 1.00 91.56 113 GLY A O 1
ATOM 944 N N . TYR A 1 114 ? -9.428 7.351 -1.461 1.00 94.69 114 TYR A N 1
ATOM 945 C CA . TYR A 1 114 ? -8.194 6.905 -2.109 1.00 94.69 114 TYR A CA 1
ATOM 946 C C . TYR A 1 114 ? -7.553 5.730 -1.371 1.00 94.69 114 TYR A C 1
ATOM 948 O O . TYR A 1 114 ? -7.523 5.705 -0.144 1.00 94.69 114 TYR A O 1
ATOM 956 N N . ARG A 1 115 ? -6.989 4.772 -2.107 1.00 94.75 115 ARG A N 1
ATOM 957 C CA . ARG A 1 115 ? -6.215 3.676 -1.515 1.00 94.75 115 ARG A CA 1
ATOM 958 C C . ARG A 1 115 ? -4.960 4.199 -0.821 1.00 94.75 115 ARG A C 1
ATOM 960 O O . ARG A 1 115 ? -4.324 5.155 -1.277 1.00 94.75 115 ARG A O 1
ATOM 967 N N . SER A 1 116 ? -4.570 3.527 0.254 1.00 92.44 116 SER A N 1
ATOM 968 C CA . SER A 1 116 ? -3.273 3.719 0.889 1.00 92.44 116 SER A CA 1
ATOM 969 C C . SER A 1 116 ? -2.161 3.221 -0.037 1.00 92.44 116 SER A C 1
ATOM 971 O O . SER A 1 116 ? -2.111 2.055 -0.416 1.00 92.44 116 SER A O 1
ATOM 973 N N . GLY A 1 117 ? -1.288 4.137 -0.442 1.00 91.56 117 GLY A N 1
ATOM 974 C CA . GLY A 1 117 ? -0.177 3.858 -1.355 1.00 91.56 117 GLY A CA 1
ATOM 975 C C . GLY A 1 117 ? 1.070 3.331 -0.650 1.00 91.56 117 GLY A C 1
ATOM 976 O O . GLY A 1 117 ? 1.593 3.990 0.247 1.00 91.56 117 GLY A O 1
ATOM 977 N N . VAL A 1 118 ? 1.560 2.188 -1.119 1.00 91.69 118 VAL A N 1
ATOM 978 C CA . VAL A 1 118 ? 2.857 1.592 -0.797 1.00 91.69 118 VAL A CA 1
ATOM 979 C C . VAL A 1 118 ? 3.737 1.713 -2.030 1.00 91.69 118 VAL A C 1
ATOM 981 O O . VAL A 1 118 ? 3.320 1.333 -3.123 1.00 91.69 118 VAL A O 1
ATOM 984 N N . TYR A 1 119 ? 4.947 2.238 -1.875 1.00 90.44 119 TYR A N 1
ATOM 985 C CA . TYR A 1 119 ? 5.844 2.474 -3.004 1.00 90.44 119 TYR A CA 1
ATOM 986 C C . TYR A 1 119 ? 7.047 1.546 -2.922 1.00 90.44 119 TYR A C 1
ATOM 988 O O . TYR A 1 119 ? 7.601 1.337 -1.843 1.00 90.44 119 TYR A O 1
ATOM 996 N N . LEU A 1 120 ? 7.458 0.982 -4.056 1.00 89.44 120 LEU A N 1
ATOM 997 C CA . LEU A 1 120 ? 8.677 0.186 -4.119 1.00 89.44 120 LEU A CA 1
ATOM 998 C C . LEU A 1 120 ? 9.889 1.112 -4.006 1.00 89.44 120 LEU A C 1
ATOM 1000 O O . LEU A 1 120 ? 10.180 1.881 -4.926 1.00 89.44 120 LEU A O 1
ATOM 1004 N N . TYR A 1 121 ? 10.593 1.014 -2.885 1.00 88.00 121 TYR A N 1
ATOM 1005 C CA . TYR A 1 121 ? 11.816 1.770 -2.641 1.00 88.00 121 TYR A CA 1
ATOM 1006 C C . TYR A 1 121 ? 12.898 1.413 -3.673 1.00 88.00 121 TYR A C 1
ATOM 1008 O O . TYR A 1 121 ? 12.991 0.263 -4.110 1.00 88.00 121 TYR A O 1
ATOM 1016 N N . GLY A 1 122 ? 13.676 2.400 -4.118 1.00 85.88 122 GLY A N 1
ATOM 1017 C CA . GLY A 1 122 ? 14.725 2.213 -5.123 1.00 85.88 122 GLY A CA 1
ATOM 1018 C C . GLY A 1 122 ? 14.218 1.932 -6.543 1.00 85.88 122 GLY A C 1
ATOM 1019 O O . GLY A 1 122 ? 15.014 1.730 -7.458 1.00 85.88 122 GLY A O 1
ATOM 1020 N N . SER A 1 123 ? 12.901 1.952 -6.790 1.00 86.00 123 SER A N 1
ATOM 1021 C CA . SER A 1 123 ? 12.340 1.702 -8.131 1.00 86.00 123 SER A CA 1
ATOM 1022 C C . SER A 1 123 ? 12.473 2.882 -9.104 1.00 86.00 123 SER A C 1
ATOM 1024 O O . SER A 1 123 ? 11.947 2.836 -10.217 1.00 86.00 123 SER A O 1
ATOM 1026 N N . GLY A 1 124 ? 13.204 3.935 -8.726 1.00 83.88 124 GLY A N 1
ATOM 1027 C CA . GLY A 1 124 ? 13.368 5.150 -9.527 1.00 83.88 124 GLY A CA 1
ATOM 1028 C C . GLY A 1 124 ? 12.202 6.134 -9.395 1.00 83.88 124 GLY A C 1
ATOM 1029 O O . GLY A 1 124 ? 11.956 6.908 -10.318 1.00 83.88 124 GLY A O 1
ATOM 1030 N N . LEU A 1 125 ? 11.476 6.076 -8.276 1.00 84.94 125 LEU A N 1
ATOM 1031 C CA . LEU A 1 125 ? 10.443 7.036 -7.897 1.00 84.94 125 LEU A CA 1
ATOM 1032 C C . LEU A 1 125 ? 11.066 8.158 -7.057 1.00 84.94 125 LEU A C 1
ATOM 1034 O O . LEU A 1 125 ? 11.212 8.021 -5.847 1.00 84.94 125 LEU A O 1
ATOM 1038 N N . THR A 1 126 ? 11.363 9.307 -7.662 1.00 80.62 126 THR A N 1
ATOM 1039 C CA . THR A 1 126 ? 12.010 10.437 -6.964 1.00 80.62 126 THR A CA 1
ATOM 1040 C C . THR A 1 126 ? 11.122 11.072 -5.891 1.00 80.62 126 THR A C 1
ATOM 1042 O O . THR A 1 126 ? 11.597 11.825 -5.048 1.00 80.62 126 THR A O 1
ATOM 1045 N N . CYS A 1 127 ? 9.819 10.788 -5.917 1.00 79.88 127 CYS A N 1
ATOM 1046 C CA . CYS A 1 127 ? 8.850 11.185 -4.892 1.00 79.88 127 CYS A CA 1
ATOM 1047 C C . CYS A 1 127 ? 8.965 10.375 -3.586 1.00 79.88 127 CYS A C 1
ATOM 1049 O O . CYS A 1 127 ? 8.464 10.819 -2.551 1.00 79.88 127 CYS A O 1
ATOM 1051 N N . SER A 1 128 ? 9.582 9.188 -3.626 1.00 77.75 128 SER A N 1
ATOM 1052 C CA . SER A 1 128 ? 9.824 8.355 -2.446 1.00 77.75 128 SER A CA 1
ATOM 1053 C C . SER A 1 128 ? 11.287 8.408 -2.021 1.00 77.75 128 SER A C 1
ATOM 1055 O O . SER A 1 128 ? 11.577 8.614 -0.841 1.00 77.75 128 SER A O 1
ATOM 1057 N N . ASP A 1 129 ? 12.209 8.244 -2.973 1.00 73.31 129 ASP A N 1
ATOM 1058 C CA . ASP A 1 129 ? 13.646 8.161 -2.725 1.00 73.31 129 ASP A CA 1
ATOM 1059 C C . ASP A 1 129 ? 14.479 8.293 -4.014 1.00 73.31 129 ASP A C 1
ATOM 1061 O O . ASP A 1 129 ? 13.980 8.163 -5.128 1.00 73.31 129 ASP A O 1
ATOM 1065 N N . ASN A 1 130 ? 15.783 8.523 -3.843 1.00 75.50 130 ASN A N 1
ATOM 1066 C CA . ASN A 1 130 ? 16.776 8.490 -4.924 1.00 75.50 130 ASN A CA 1
ATOM 1067 C C . ASN A 1 130 ? 17.738 7.298 -4.759 1.00 75.50 130 ASN A C 1
ATOM 1069 O O . ASN A 1 130 ? 18.901 7.386 -5.152 1.00 75.50 130 ASN A O 1
ATOM 1073 N N . ALA A 1 131 ? 17.300 6.220 -4.101 1.00 75.06 131 ALA A N 1
ATOM 1074 C CA . ALA A 1 131 ? 18.163 5.082 -3.819 1.00 75.06 131 ALA A CA 1
ATOM 1075 C C . ALA A 1 131 ? 18.301 4.160 -5.039 1.00 75.06 131 ALA A C 1
ATOM 1077 O O . ALA A 1 131 ? 17.442 4.113 -5.921 1.00 75.06 131 ALA A O 1
ATOM 1078 N N . ASP A 1 132 ? 19.396 3.401 -5.078 1.00 72.75 132 ASP A N 1
ATOM 1079 C CA . ASP A 1 132 ? 19.548 2.314 -6.041 1.00 72.75 132 ASP A CA 1
ATOM 1080 C C . ASP A 1 132 ? 18.637 1.142 -5.645 1.00 72.75 132 ASP A C 1
ATOM 1082 O O . ASP A 1 132 ? 18.629 0.707 -4.495 1.00 72.75 132 ASP A O 1
ATOM 1086 N N . SER A 1 133 ? 17.927 0.579 -6.622 1.00 68.50 133 SER A N 1
ATOM 1087 C CA . SER A 1 133 ? 17.205 -0.697 -6.533 1.00 68.50 133 SER A CA 1
ATOM 1088 C C . SER A 1 133 ? 18.033 -1.875 -5.982 1.00 68.50 133 SER A C 1
ATOM 1090 O O . SER A 1 133 ? 17.465 -2.856 -5.490 1.00 68.50 133 SER A O 1
ATOM 1092 N N . ASN A 1 134 ? 19.367 -1.803 -6.066 1.00 70.75 134 ASN A N 1
ATOM 1093 C CA . ASN A 1 134 ? 20.288 -2.805 -5.523 1.00 70.75 134 ASN A CA 1
ATOM 1094 C C . ASN A 1 134 ? 20.785 -2.493 -4.106 1.00 70.75 134 ASN A C 1
ATOM 1096 O O . ASN A 1 134 ? 21.414 -3.357 -3.491 1.00 70.75 134 ASN A O 1
ATOM 1100 N N . ALA A 1 135 ? 20.510 -1.299 -3.574 1.00 67.00 135 ALA A N 1
ATOM 1101 C CA . ALA A 1 135 ? 20.888 -0.954 -2.214 1.00 67.00 135 ALA A CA 1
ATOM 1102 C C . ALA A 1 135 ? 20.163 -1.877 -1.219 1.00 67.00 135 ALA A C 1
ATOM 1104 O O . ALA A 1 135 ? 18.964 -2.141 -1.332 1.00 67.00 135 ALA A O 1
ATOM 1105 N N . LEU A 1 136 ? 20.905 -2.396 -0.239 1.00 57.06 136 LEU A N 1
ATOM 1106 C CA . LEU A 1 136 ? 20.374 -3.229 0.840 1.00 57.06 136 LEU A CA 1
ATOM 1107 C C . LEU A 1 136 ? 19.562 -2.351 1.802 1.00 57.06 136 LEU A C 1
ATOM 1109 O O . LEU A 1 136 ? 20.049 -1.936 2.847 1.00 57.06 136 LEU A O 1
ATOM 1113 N N . GLY A 1 137 ? 18.330 -2.021 1.431 1.00 53.09 137 GLY A N 1
ATOM 1114 C CA . GLY A 1 137 ? 17.455 -1.223 2.277 1.00 53.09 137 GLY A CA 1
ATOM 1115 C C . GLY A 1 137 ? 16.223 -0.761 1.526 1.00 53.09 137 GLY A C 1
ATOM 1116 O O . GLY A 1 137 ? 16.344 -0.071 0.527 1.00 53.09 137 GLY A O 1
ATOM 1117 N N . GLY A 1 138 ? 15.053 -1.140 2.040 1.00 57.69 138 GLY A N 1
ATOM 1118 C CA . GLY A 1 138 ? 13.745 -0.692 1.569 1.00 57.69 138 GLY A CA 1
ATOM 1119 C C . GLY A 1 138 ? 13.081 -1.658 0.587 1.00 57.69 138 GLY A C 1
ATOM 1120 O O . GLY A 1 138 ? 13.405 -1.698 -0.590 1.00 57.69 138 GLY A O 1
ATOM 1121 N N . TRP A 1 139 ? 12.101 -2.422 1.073 1.00 71.00 139 TRP A N 1
ATOM 1122 C CA . TRP A 1 139 ? 11.117 -3.123 0.228 1.00 71.00 139 TRP A CA 1
ATOM 1123 C C . TRP A 1 139 ? 9.829 -2.301 0.065 1.00 71.00 139 TRP A C 1
ATOM 1125 O O . TRP A 1 139 ? 9.005 -2.577 -0.805 1.00 71.00 139 TRP A O 1
ATOM 1135 N N . GLN A 1 140 ? 9.662 -1.287 0.916 1.00 80.62 140 GLN A N 1
ATOM 1136 C CA . GLN A 1 140 ? 8.491 -0.432 1.021 1.00 80.62 140 GLN A CA 1
ATOM 1137 C C . GLN A 1 140 ? 8.932 0.991 1.352 1.00 80.62 140 GLN A C 1
ATOM 1139 O O . GLN A 1 140 ? 9.856 1.194 2.138 1.00 80.62 140 GLN A O 1
ATOM 1144 N N . SER A 1 141 ? 8.236 1.959 0.772 1.00 79.69 141 SER A N 1
ATOM 1145 C CA . SER A 1 141 ? 8.415 3.383 1.011 1.00 79.69 141 SER A CA 1
ATOM 1146 C C . SER A 1 141 ? 7.070 4.101 1.038 1.00 79.69 141 SER A C 1
ATOM 1148 O O . SER A 1 141 ? 6.041 3.565 0.612 1.00 79.69 141 SER A O 1
ATOM 1150 N N . ASN A 1 142 ? 7.099 5.341 1.513 1.00 81.06 142 ASN A N 1
ATOM 1151 C CA . ASN A 1 142 ? 6.006 6.296 1.444 1.00 81.06 142 ASN A CA 1
ATOM 1152 C C . ASN A 1 142 ? 6.415 7.509 0.594 1.00 81.06 142 ASN A C 1
ATOM 1154 O O . ASN A 1 142 ? 7.585 7.706 0.273 1.00 81.06 142 ASN A O 1
ATOM 1158 N N . ILE A 1 143 ? 5.435 8.331 0.229 1.00 80.88 143 ILE A N 1
ATOM 1159 C CA . ILE A 1 143 ? 5.708 9.634 -0.380 1.00 80.88 143 ILE A CA 1
ATOM 1160 C C . ILE A 1 143 ? 5.895 10.668 0.720 1.00 80.88 143 ILE A C 1
ATOM 1162 O O . ILE A 1 143 ? 5.141 10.690 1.698 1.00 80.88 143 ILE A O 1
ATOM 1166 N N . ARG A 1 144 ? 6.907 11.517 0.540 1.00 69.19 144 ARG A N 1
ATOM 1167 C CA . ARG A 1 144 ? 7.143 12.693 1.377 1.00 69.19 144 ARG A CA 1
ATOM 1168 C C . ARG A 1 144 ? 6.340 13.860 0.802 1.00 69.19 144 ARG A C 1
ATOM 1170 O O . ARG A 1 144 ? 6.416 14.108 -0.398 1.00 69.19 144 ARG A O 1
ATOM 1177 N N . TYR A 1 145 ? 5.570 14.533 1.653 1.00 61.81 145 TYR A N 1
ATOM 1178 C CA . TYR A 1 145 ? 4.864 15.775 1.329 1.00 61.81 145 TYR A CA 1
ATOM 1179 C C . TYR A 1 145 ? 5.546 16.948 2.018 1.00 61.81 145 TYR A C 1
ATOM 1181 O O . TYR A 1 145 ? 6.010 16.739 3.164 1.00 61.81 145 TYR A O 1
#

Radius of gyration: 33.25 Å; Cα contacts (8 Å, |Δi|>4): 185; chains: 1; bounding box: 55×38×116 Å

Sequence (145 aa):
MKKIILQFCFSLLSIFTLAQTGNPYKWPAYSPNVRYNFKEQNPNFVEPTKNLNDCPQVVGEVNDRWFTFRWGKNRRSTISDLAIKNLLIRMNDDFAYFRNVMGWPADKRARNGYRSGVYLYGSGLTCSDNADSNALGGWQSNIRY

pLDDT: mean 79.28, std 16.22, range [39.16, 96.94]

Secondary structure (DSSP, 8-state):
--------------------PPPPP-PPP--------HHHHS--PPPP-B-----TT--EEEEETTEEEEE-TT--TTS-HHHHHHHHHHHHHHHHHHHHTT-PPPPHHHHTTBPEEEE-TTSS-TTT----TTSSS-S-B----